Protein AF-A0A8I2YK07-F1 (afdb_monomer_lite)

Sequence (133 aa):
MGLQLVALRIRQEKIQQHILLHVVFKNPSLTKYTLTTRTAAVVFALCVLSPEDPTKILETYLPNDTKVWRRWKETVLQRFRNKEKLHFKEEDWNLSGYTDEERKLLCSLYGDAQTAYDGFMPIDNKEMPAEKS

Foldseek 3Di:
DVVVVVVVVVVVVVVVVCCCQCVVVNNDDDDDDDQPDLLLVLLLCCLVVVDPDSVVSCCVSPVDDPPLSVLLSVVSVVCSVVVHQLDDDLPSQVDPPDDPVSSVVSVVSSVSNNVSRVVCVVVVVVPDPDPDD

Secondary structure (DSSP, 8-state):
-HHHHHHHHHHHHHHHHHIIIIIISSSPPPPPP--SSHHHHHHHHHHHH--S-HHHHHHHH----SHHHHHHHHHHHHHHHTT------HHHHS-TT--HHHHHHHHHHHHHHHHHHHHHHHHHTTS------

pLDDT: mean 85.6, std 16.12, range [35.44, 98.06]

Structure (mmCIF, N/CA/C/O backbone):
data_AF-A0A8I2YK07-F1
#
_entry.id   AF-A0A8I2YK07-F1
#
loop_
_atom_site.group_PDB
_atom_site.id
_atom_site.type_symbol
_atom_site.label_atom_id
_atom_site.label_alt_id
_atom_site.label_comp_id
_atom_site.label_asym_id
_atom_site.label_entity_id
_atom_site.label_seq_id
_atom_site.pdbx_PDB_ins_code
_atom_site.Cartn_x
_atom_site.Cartn_y
_atom_site.Cartn_z
_atom_site.occupancy
_atom_site.B_iso_or_equiv
_atom_site.auth_seq_id
_atom_site.auth_comp_id
_atom_site.auth_asym_id
_atom_site.auth_atom_id
_atom_site.pdbx_PDB_model_num
ATOM 1 N N . MET A 1 1 ? 25.840 0.654 26.332 1.00 52.62 1 MET A N 1
ATOM 2 C CA . MET A 1 1 ? 24.631 1.459 26.638 1.00 52.62 1 MET A CA 1
ATOM 3 C C . MET A 1 1 ? 23.453 1.280 25.661 1.00 52.62 1 MET A C 1
ATOM 5 O O . MET A 1 1 ? 22.398 1.826 25.937 1.00 52.62 1 MET A O 1
ATOM 9 N N . GLY A 1 2 ? 23.546 0.504 24.567 1.00 50.66 2 GLY A N 1
ATOM 10 C CA . GLY A 1 2 ? 22.413 0.326 23.631 1.00 50.66 2 GLY A CA 1
ATOM 11 C C . GLY A 1 2 ? 21.316 -0.652 24.088 1.00 50.66 2 GLY A C 1
ATOM 12 O O . GLY A 1 2 ? 20.139 -0.420 23.838 1.00 50.66 2 GLY A O 1
ATOM 13 N N . LEU A 1 3 ? 21.671 -1.717 24.815 1.00 51.22 3 LEU A N 1
ATOM 14 C CA . LEU A 1 3 ? 20.720 -2.765 25.226 1.00 51.22 3 LEU A CA 1
ATOM 15 C C . LEU A 1 3 ? 19.730 -2.306 26.310 1.00 51.22 3 LEU A C 1
ATOM 17 O O . LEU A 1 3 ? 18.557 -2.668 26.266 1.00 51.22 3 LEU A O 1
ATOM 21 N N . GLN A 1 4 ? 20.176 -1.473 27.256 1.00 47.72 4 GLN A N 1
ATOM 22 C CA . GLN A 1 4 ? 19.306 -0.919 28.299 1.00 47.72 4 GLN A CA 1
ATOM 23 C C . GLN A 1 4 ? 18.240 0.017 27.721 1.00 47.72 4 GLN A C 1
ATOM 25 O O . GLN A 1 4 ? 17.092 -0.053 28.145 1.00 47.72 4 GLN A O 1
ATOM 30 N N . LEU A 1 5 ? 18.592 0.842 26.728 1.00 43.00 5 LEU A N 1
ATOM 31 C CA . LEU A 1 5 ? 17.659 1.777 26.096 1.00 43.00 5 LEU A CA 1
ATOM 32 C C . LEU A 1 5 ? 16.555 1.037 25.320 1.00 43.00 5 LEU A C 1
ATOM 34 O O . LEU A 1 5 ? 15.378 1.379 25.423 1.00 43.00 5 LEU A O 1
ATOM 38 N N . VAL A 1 6 ? 16.930 -0.023 24.592 1.00 47.34 6 VAL A N 1
ATOM 39 C CA . VAL A 1 6 ? 15.990 -0.877 23.847 1.00 47.34 6 VAL A CA 1
ATOM 40 C C . VAL A 1 6 ? 15.065 -1.635 24.804 1.00 47.34 6 VAL A C 1
ATOM 42 O O . VAL A 1 6 ? 13.853 -1.655 24.599 1.00 47.34 6 VAL A O 1
ATOM 45 N N . ALA A 1 7 ? 15.598 -2.192 25.896 1.00 53.28 7 ALA A N 1
ATOM 46 C CA . ALA A 1 7 ? 14.793 -2.881 26.906 1.00 53.28 7 ALA A CA 1
ATOM 47 C C . ALA A 1 7 ? 13.822 -1.939 27.644 1.00 53.28 7 ALA A C 1
ATOM 49 O O . ALA A 1 7 ? 12.695 -2.340 27.946 1.00 53.28 7 ALA A O 1
ATOM 50 N N . LEU A 1 8 ? 14.233 -0.694 27.917 1.00 54.66 8 LEU A N 1
ATOM 51 C CA . LEU A 1 8 ? 13.368 0.313 28.537 1.00 54.66 8 LEU A CA 1
ATOM 52 C C . LEU A 1 8 ? 12.202 0.687 27.610 1.00 54.66 8 LEU A C 1
ATOM 54 O O . LEU A 1 8 ? 11.053 0.704 28.046 1.00 54.66 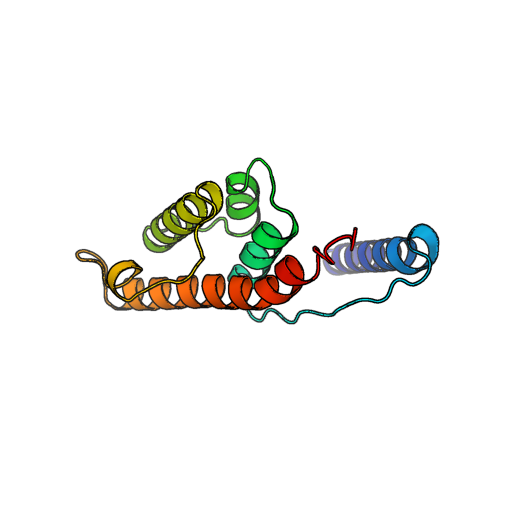8 LEU A O 1
ATOM 58 N N . ARG A 1 9 ? 12.488 0.902 26.319 1.00 55.94 9 ARG A N 1
ATOM 59 C CA . ARG A 1 9 ? 11.481 1.244 25.304 1.00 55.94 9 ARG A CA 1
ATOM 60 C C . ARG A 1 9 ? 10.460 0.121 25.097 1.00 55.94 9 ARG A C 1
ATOM 62 O O . ARG A 1 9 ? 9.261 0.373 25.144 1.00 55.94 9 ARG A O 1
ATOM 69 N N . ILE A 1 10 ? 10.924 -1.128 24.979 1.00 59.78 10 ILE A N 1
ATOM 70 C CA . ILE A 1 10 ? 10.046 -2.308 24.865 1.00 59.78 10 ILE A CA 1
ATOM 71 C C . ILE A 1 10 ? 9.132 -2.435 26.093 1.00 59.78 10 ILE A C 1
ATOM 73 O O . ILE A 1 10 ? 7.966 -2.813 25.977 1.00 59.78 10 ILE A O 1
ATOM 77 N N . ARG A 1 11 ? 9.649 -2.131 27.290 1.00 66.44 11 ARG A N 1
ATOM 78 C CA . ARG A 1 11 ? 8.863 -2.187 28.528 1.00 66.44 11 ARG A CA 1
ATOM 79 C C . ARG A 1 11 ? 7.775 -1.113 28.548 1.00 66.44 11 ARG A C 1
ATOM 81 O O . ARG A 1 11 ? 6.660 -1.408 28.964 1.00 66.44 11 ARG A O 1
ATOM 88 N N . GLN A 1 12 ? 8.080 0.093 28.078 1.00 76.44 12 GLN A N 1
ATOM 89 C CA . GLN A 1 12 ? 7.122 1.192 28.016 1.00 76.44 12 GLN A CA 1
ATOM 90 C C . GLN A 1 12 ? 5.957 0.883 27.067 1.00 76.44 12 GLN A C 1
ATOM 92 O O . GLN A 1 12 ? 4.809 1.050 27.465 1.00 76.44 12 GLN A O 1
ATOM 97 N N . GLU A 1 13 ? 6.232 0.356 25.871 1.00 78.44 13 GLU A N 1
ATOM 98 C CA . GLU A 1 13 ? 5.191 -0.023 24.900 1.00 78.44 13 GLU A CA 1
ATOM 99 C C . GLU A 1 13 ? 4.271 -1.121 25.454 1.00 78.44 13 GLU A C 1
ATOM 101 O O . GLU A 1 13 ? 3.049 -1.000 25.388 1.00 78.44 13 GLU A O 1
ATOM 106 N N . LYS A 1 14 ? 4.836 -2.157 26.092 1.00 79.81 14 LYS A N 1
ATOM 107 C CA . LYS A 1 14 ? 4.044 -3.226 26.726 1.00 79.81 14 LYS A CA 1
ATOM 108 C C . LYS A 1 14 ? 3.177 -2.714 27.873 1.00 79.81 14 LYS A C 1
ATOM 110 O O . LYS A 1 14 ? 2.035 -3.144 28.007 1.00 79.81 14 LYS A O 1
ATOM 115 N N . ILE A 1 15 ? 3.704 -1.804 28.695 1.00 85.25 15 ILE A N 1
ATOM 116 C CA . ILE A 1 15 ? 2.943 -1.185 29.789 1.00 85.25 15 ILE A CA 1
ATOM 117 C C . ILE A 1 15 ? 1.820 -0.313 29.222 1.00 85.25 15 ILE A C 1
ATOM 119 O O . ILE A 1 15 ? 0.685 -0.429 29.670 1.00 85.25 15 ILE A O 1
ATOM 123 N N . GLN A 1 16 ? 2.105 0.517 28.217 1.00 83.94 16 GLN A N 1
ATOM 124 C CA . GLN A 1 16 ? 1.102 1.365 27.569 1.00 83.94 16 GLN A CA 1
ATOM 125 C C . GLN A 1 16 ? -0.004 0.533 26.924 1.00 83.94 16 GLN A C 1
ATOM 127 O O . GLN A 1 16 ? -1.180 0.810 27.144 1.00 83.94 16 GLN A O 1
ATOM 132 N N . GLN A 1 17 ? 0.358 -0.526 26.197 1.00 85.00 17 GLN A N 1
ATOM 133 C CA . GLN A 1 17 ? -0.604 -1.451 25.609 1.00 85.00 17 GLN A CA 1
ATOM 134 C C . GLN A 1 17 ? -1.447 -2.143 26.688 1.00 85.00 17 GLN A C 1
ATOM 136 O O . GLN A 1 17 ? -2.662 -2.250 26.540 1.00 85.00 17 GLN A O 1
ATOM 141 N N . HIS A 1 18 ? -0.828 -2.581 27.788 1.00 86.06 18 HIS A N 1
ATOM 142 C CA . HIS A 1 18 ? -1.544 -3.207 28.897 1.00 86.06 18 HIS A CA 1
ATOM 143 C C . HIS A 1 18 ? -2.544 -2.240 29.546 1.00 86.06 18 HIS A C 1
ATOM 145 O O . HIS A 1 18 ? -3.711 -2.586 29.716 1.00 86.06 18 HIS A O 1
ATOM 151 N N . ILE A 1 19 ? -2.116 -1.014 29.858 1.00 86.62 19 ILE A N 1
ATOM 152 C CA . ILE A 1 19 ? -2.994 0.026 30.410 1.00 86.62 19 ILE A CA 1
ATOM 153 C C . ILE A 1 19 ? -4.149 0.300 29.444 1.00 86.62 19 ILE A C 1
ATOM 155 O O . ILE A 1 19 ? -5.309 0.305 29.849 1.00 86.62 19 ILE A O 1
ATOM 159 N N . LEU A 1 20 ? -3.853 0.472 28.158 1.00 84.19 20 LEU A N 1
ATOM 160 C CA . LEU A 1 20 ? -4.865 0.759 27.151 1.00 84.19 20 LEU A CA 1
ATOM 161 C C . LEU A 1 20 ? -5.920 -0.357 27.068 1.00 84.19 20 LEU A C 1
ATOM 163 O O . LEU A 1 20 ? -7.114 -0.084 27.138 1.00 84.19 20 LEU A O 1
ATOM 167 N N . LEU A 1 21 ? -5.499 -1.620 26.972 1.00 87.75 21 LEU A N 1
ATOM 168 C CA . LEU A 1 21 ? -6.418 -2.749 26.804 1.00 87.75 21 LEU A CA 1
ATOM 169 C C . LEU A 1 21 ? -7.194 -3.088 28.078 1.00 87.75 21 LEU A C 1
ATOM 171 O O . LEU A 1 21 ? -8.399 -3.328 28.021 1.00 87.75 21 LEU A O 1
ATOM 175 N N . HIS A 1 22 ? -6.518 -3.125 29.224 1.00 85.94 22 HIS A N 1
ATOM 176 C CA . HIS A 1 22 ? -7.101 -3.661 30.452 1.00 85.94 22 HIS A CA 1
ATOM 177 C C . HIS A 1 22 ? -7.694 -2.579 31.355 1.00 85.94 22 HIS A C 1
ATOM 179 O O . HIS A 1 22 ? -8.700 -2.832 32.013 1.00 85.94 22 HIS A O 1
ATOM 185 N N . VAL A 1 23 ? -7.110 -1.377 31.373 1.00 85.94 23 VAL A N 1
ATOM 186 C CA . VAL A 1 23 ? -7.572 -0.275 32.232 1.00 85.94 23 VAL A CA 1
ATOM 187 C C . VAL A 1 23 ? -8.540 0.633 31.476 1.00 85.94 23 VAL A C 1
ATOM 189 O O . VAL A 1 23 ? -9.638 0.883 31.964 1.00 85.94 23 VAL A O 1
ATOM 192 N N . VAL A 1 24 ? -8.163 1.102 30.281 1.00 87.25 24 VAL A N 1
ATOM 193 C CA . VAL A 1 24 ? -8.976 2.067 29.516 1.00 87.25 24 VAL A CA 1
ATOM 194 C C . VAL A 1 24 ? -10.144 1.369 28.818 1.00 87.25 24 VAL A C 1
ATOM 196 O O . VAL A 1 24 ? -11.298 1.721 29.051 1.00 87.25 24 VAL A O 1
ATOM 199 N N . PHE A 1 25 ? -9.863 0.344 28.008 1.00 83.25 25 PHE A N 1
ATOM 200 C CA . PHE A 1 25 ? -10.883 -0.363 27.225 1.00 83.25 25 PHE A CA 1
ATOM 201 C C . PHE A 1 25 ? -11.542 -1.546 27.945 1.00 83.25 25 PHE A C 1
ATOM 203 O O . PHE A 1 25 ? -12.437 -2.173 27.383 1.00 83.25 25 PHE A O 1
ATOM 210 N N . LYS A 1 26 ? -11.138 -1.844 29.186 1.00 88.25 26 LYS A N 1
ATOM 211 C CA . LYS A 1 26 ? -11.749 -2.875 30.044 1.00 88.25 26 LYS A CA 1
ATOM 212 C C . LYS A 1 26 ? -11.870 -4.260 29.381 1.00 88.25 26 LYS A C 1
ATOM 214 O O . LYS A 1 26 ? -12.911 -4.901 29.481 1.00 88.25 26 LYS A O 1
ATOM 219 N N . ASN A 1 27 ? -10.786 -4.757 28.783 1.00 83.12 27 ASN A N 1
ATOM 220 C CA . ASN A 1 27 ? -10.707 -6.064 28.109 1.00 83.12 27 ASN A CA 1
ATOM 221 C C . ASN A 1 27 ? -11.623 -6.175 26.874 1.00 83.12 27 ASN A C 1
ATOM 223 O O . ASN A 1 27 ? -12.530 -7.011 26.852 1.00 83.12 27 ASN A O 1
ATOM 227 N N . PRO A 1 28 ? -11.395 -5.362 25.828 1.00 85.44 28 PRO A N 1
ATOM 228 C CA . PRO A 1 28 ? -12.173 -5.470 24.603 1.00 85.44 28 PRO A CA 1
ATOM 229 C C . PRO A 1 28 ? -11.914 -6.817 23.915 1.00 85.44 28 PRO A C 1
ATOM 231 O O . PRO A 1 28 ? -10.833 -7.400 24.033 1.00 85.44 28 PRO A O 1
ATOM 234 N N . SER A 1 29 ? -12.886 -7.288 23.133 1.00 83.44 29 SER A N 1
ATOM 235 C CA . SER A 1 29 ? -12.644 -8.382 22.191 1.00 83.44 29 SER A CA 1
ATOM 236 C C . SER A 1 29 ? -11.684 -7.900 21.103 1.00 83.44 29 SER A C 1
ATOM 238 O O . SER A 1 29 ? -11.993 -6.962 20.369 1.00 83.44 29 SER A O 1
ATOM 240 N N . LEU A 1 30 ? -10.516 -8.532 20.996 1.00 80.38 30 LEU A N 1
ATOM 241 C CA . LEU A 1 30 ? -9.490 -8.170 20.022 1.00 80.38 30 LEU A CA 1
ATOM 242 C C . LEU A 1 30 ? -9.478 -9.153 18.858 1.00 80.38 30 LEU A C 1
ATOM 244 O O . LEU A 1 30 ? -9.407 -10.365 19.056 1.00 80.38 30 LEU A O 1
ATOM 248 N N . THR A 1 31 ? -9.451 -8.620 17.639 1.00 80.56 31 THR A N 1
ATOM 249 C CA . THR A 1 31 ? -9.147 -9.412 16.445 1.00 80.56 31 THR A CA 1
ATOM 250 C C . THR A 1 31 ? -7.679 -9.222 16.095 1.00 80.56 31 THR A C 1
ATOM 252 O O . THR A 1 31 ? -7.224 -8.099 15.878 1.00 80.56 31 THR A O 1
ATOM 255 N N . LYS A 1 32 ? -6.918 -10.318 16.064 1.00 81.00 32 LYS A N 1
ATOM 256 C CA . LYS A 1 32 ? -5.502 -10.290 15.695 1.00 81.00 32 LYS A CA 1
ATOM 257 C C . LYS A 1 32 ? -5.355 -10.479 14.188 1.00 81.00 32 LYS A C 1
ATOM 259 O O . LYS A 1 32 ? -5.715 -11.528 13.664 1.00 81.00 32 LYS A O 1
ATOM 264 N N . TYR A 1 33 ? -4.739 -9.503 13.530 1.00 80.12 33 TYR A N 1
ATOM 265 C CA . TYR A 1 33 ? -4.332 -9.594 12.129 1.00 80.12 33 TYR A CA 1
ATOM 266 C C . TYR A 1 33 ? -2.836 -9.890 12.047 1.00 80.12 33 TYR A C 1
ATOM 268 O O . TYR A 1 33 ? -2.038 -9.306 12.781 1.00 80.12 33 TYR A O 1
ATOM 276 N N . THR A 1 34 ? -2.455 -10.824 11.176 1.00 82.62 34 THR A N 1
ATOM 277 C CA . THR A 1 34 ? -1.049 -11.170 10.941 1.00 82.62 34 THR A CA 1
ATOM 278 C C . THR A 1 34 ? -0.656 -10.666 9.563 1.00 82.62 34 THR A C 1
ATOM 280 O O . THR A 1 34 ? -1.146 -11.175 8.561 1.00 82.62 34 THR A O 1
ATOM 283 N N . LEU A 1 35 ? 0.214 -9.659 9.526 1.00 87.19 35 LEU A N 1
ATOM 284 C CA . LEU A 1 35 ? 0.735 -9.058 8.299 1.00 87.19 35 LEU A CA 1
ATOM 285 C C . LEU A 1 35 ? 2.221 -9.396 8.217 1.00 87.19 35 LEU A C 1
ATOM 287 O O . LEU A 1 35 ? 2.978 -9.135 9.151 1.00 87.19 35 LEU A O 1
ATOM 291 N N . THR A 1 36 ? 2.618 -10.050 7.131 1.00 87.75 36 THR A N 1
ATOM 292 C CA . THR A 1 36 ? 3.950 -10.656 6.983 1.00 87.75 36 THR A CA 1
ATOM 293 C C . THR A 1 36 ? 5.006 -9.663 6.508 1.00 87.75 36 THR A C 1
ATOM 295 O O . THR A 1 36 ? 6.195 -9.889 6.730 1.00 87.75 36 THR A O 1
ATOM 298 N N . THR A 1 37 ? 4.593 -8.546 5.903 1.00 94.44 37 THR A N 1
ATOM 299 C CA . THR A 1 37 ? 5.489 -7.498 5.407 1.00 94.44 37 THR A CA 1
ATOM 300 C C . THR A 1 37 ? 5.169 -6.145 6.036 1.00 94.44 37 THR A C 1
ATOM 302 O O . THR A 1 37 ? 4.025 -5.831 6.377 1.00 94.44 37 THR A O 1
ATOM 305 N N . ARG A 1 38 ? 6.199 -5.298 6.175 1.00 93.75 38 ARG A N 1
ATOM 306 C CA . ARG A 1 38 ? 6.022 -3.907 6.626 1.00 93.75 38 ARG A CA 1
ATOM 307 C C . ARG A 1 38 ? 5.111 -3.131 5.671 1.00 93.75 38 ARG A C 1
ATOM 309 O O . ARG A 1 38 ? 4.310 -2.327 6.127 1.00 93.75 38 ARG A O 1
ATOM 316 N N . THR A 1 39 ? 5.223 -3.383 4.368 1.00 96.50 39 THR A N 1
ATOM 317 C CA . THR A 1 39 ? 4.379 -2.770 3.336 1.00 96.50 39 THR A CA 1
ATOM 318 C C . THR A 1 39 ? 2.905 -3.092 3.576 1.00 96.50 39 THR A C 1
ATOM 320 O O . THR A 1 39 ? 2.104 -2.167 3.700 1.00 96.50 39 THR A O 1
ATOM 323 N N . ALA A 1 40 ? 2.558 -4.373 3.751 1.00 96.19 40 ALA A N 1
ATOM 324 C CA . ALA A 1 40 ? 1.190 -4.787 4.055 1.00 96.19 40 ALA A CA 1
ATOM 325 C C . ALA A 1 40 ? 0.686 -4.187 5.381 1.00 96.19 40 ALA A C 1
ATOM 327 O O . ALA A 1 40 ? -0.442 -3.707 5.451 1.00 96.19 40 ALA A O 1
ATOM 328 N N . ALA A 1 41 ? 1.535 -4.131 6.417 1.00 94.69 41 ALA A N 1
ATOM 329 C CA . ALA A 1 41 ? 1.203 -3.495 7.696 1.00 94.69 41 ALA A CA 1
ATOM 330 C C . ALA A 1 41 ? 0.818 -2.016 7.557 1.00 94.69 41 ALA A C 1
ATOM 332 O O . ALA A 1 41 ? -0.176 -1.574 8.133 1.00 94.69 41 ALA A O 1
ATOM 333 N N . VAL A 1 42 ? 1.579 -1.257 6.769 1.00 96.19 4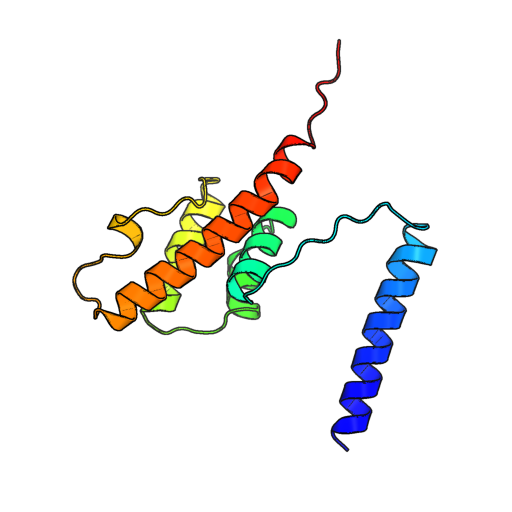2 VAL A N 1
ATOM 334 C CA . VAL A 1 42 ? 1.323 0.172 6.555 1.00 96.19 42 VAL A CA 1
ATOM 335 C C . VAL A 1 42 ? 0.074 0.389 5.702 1.00 96.19 42 VAL A C 1
ATOM 337 O O . VAL A 1 42 ? -0.738 1.247 6.040 1.00 96.19 42 VAL A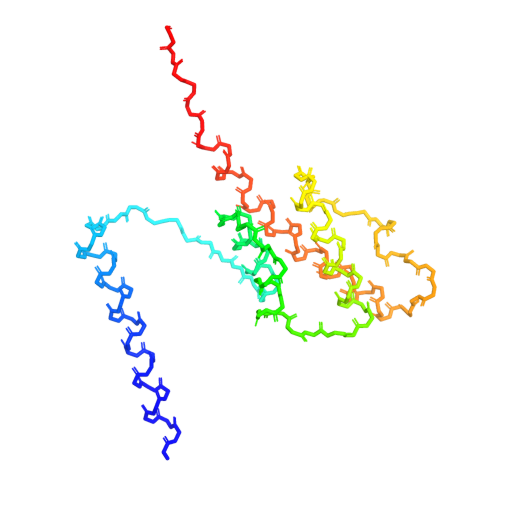 O 1
ATOM 340 N N . VAL A 1 43 ? -0.128 -0.396 4.637 1.00 96.69 43 VAL A N 1
ATOM 341 C CA . VAL A 1 43 ? -1.340 -0.292 3.803 1.00 96.69 43 VAL A CA 1
ATOM 342 C C . VAL A 1 43 ? -2.592 -0.661 4.601 1.00 96.69 43 VAL A C 1
ATOM 344 O O . VAL A 1 43 ? -3.603 0.031 4.507 1.00 96.69 43 VAL A O 1
ATOM 347 N N . PHE A 1 44 ? -2.525 -1.689 5.448 1.00 94.75 44 PHE A N 1
ATOM 348 C CA . PHE A 1 44 ? -3.627 -2.040 6.343 1.00 94.75 44 PHE A CA 1
ATOM 349 C C . PHE A 1 44 ? -3.938 -0.900 7.321 1.00 94.75 44 PHE A C 1
ATOM 351 O O . PHE A 1 44 ? -5.098 -0.535 7.495 1.00 94.75 44 PHE A O 1
ATOM 358 N N . ALA A 1 45 ? -2.906 -0.290 7.916 1.00 92.94 45 ALA A N 1
ATOM 359 C CA . ALA A 1 45 ? -3.080 0.857 8.803 1.00 92.94 45 ALA A CA 1
ATOM 360 C C . ALA A 1 45 ? -3.721 2.055 8.085 1.00 92.94 45 ALA A C 1
ATOM 362 O O . ALA A 1 45 ? -4.576 2.708 8.673 1.00 92.94 45 ALA A O 1
ATOM 363 N N . LEU A 1 46 ? -3.366 2.320 6.821 1.00 94.81 46 LEU A N 1
ATOM 364 C CA . LE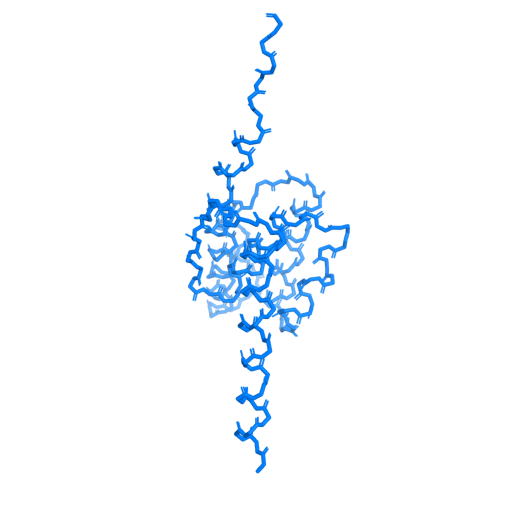U A 1 46 ? -4.043 3.340 6.013 1.00 94.81 46 LEU A CA 1
ATOM 365 C C . LEU A 1 46 ? -5.537 3.047 5.870 1.00 94.81 46 LEU A C 1
ATOM 367 O O . LEU A 1 46 ? -6.341 3.947 6.085 1.00 94.81 46 LEU A O 1
ATOM 371 N N . CYS A 1 47 ? -5.902 1.803 5.550 1.00 93.19 47 CYS A N 1
ATOM 372 C CA . CYS A 1 47 ? -7.300 1.406 5.380 1.00 93.19 47 CYS A C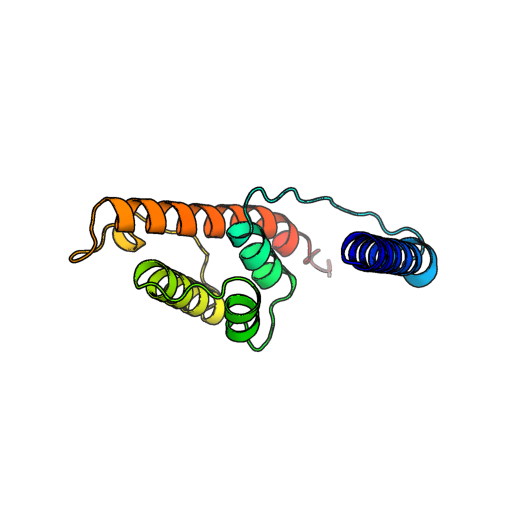A 1
ATOM 373 C C . CYS A 1 47 ? -8.101 1.560 6.679 1.00 93.19 47 CYS A C 1
ATOM 375 O O . CYS A 1 47 ? -9.175 2.148 6.665 1.00 93.19 47 CYS A O 1
ATOM 377 N N . VAL A 1 48 ? -7.553 1.094 7.806 1.00 91.06 48 VAL A N 1
ATOM 378 C CA . VAL A 1 48 ? -8.227 1.151 9.114 1.00 91.06 48 VAL A CA 1
ATOM 379 C C . VAL A 1 48 ? -8.333 2.575 9.654 1.00 91.06 48 VAL A C 1
ATOM 381 O O . VAL A 1 48 ? -9.359 2.944 10.213 1.00 91.06 48 VAL A O 1
ATOM 384 N N . LEU A 1 49 ? -7.266 3.370 9.543 1.00 90.50 49 LEU A N 1
ATOM 385 C CA . LEU A 1 49 ? -7.225 4.709 10.137 1.00 90.50 49 LEU A CA 1
ATOM 386 C C . LEU A 1 49 ? -7.876 5.774 9.255 1.00 90.50 49 LEU A C 1
ATOM 388 O O . LEU A 1 49 ? -8.221 6.833 9.770 1.00 90.50 49 LEU A O 1
ATOM 392 N N . SER A 1 50 ? -7.974 5.527 7.945 1.00 91.06 50 SER A N 1
ATOM 393 C CA . SER A 1 50 ? -8.453 6.480 6.940 1.00 91.06 50 SER A CA 1
ATOM 394 C C . SER A 1 50 ? -7.975 7.926 7.187 1.00 91.06 50 SER A C 1
ATOM 396 O O . SER A 1 50 ? -8.798 8.839 7.298 1.00 91.06 50 SER A O 1
ATOM 398 N N . PRO A 1 51 ? -6.653 8.156 7.321 1.00 92.81 51 PRO A N 1
ATOM 399 C CA . PRO A 1 51 ? -6.122 9.452 7.728 1.00 92.81 51 PRO A CA 1
ATOM 400 C C . PRO A 1 51 ? -6.402 10.531 6.676 1.00 92.81 51 PRO A C 1
ATOM 402 O O . PRO A 1 51 ? -6.401 10.250 5.479 1.00 92.81 51 PRO A O 1
ATOM 405 N N . GLU A 1 52 ? -6.534 11.784 7.118 1.00 91.12 52 GLU A N 1
ATOM 406 C CA . GLU A 1 52 ? -6.689 12.938 6.217 1.00 91.12 52 GLU A CA 1
ATOM 407 C C . GLU A 1 52 ? -5.499 13.090 5.255 1.00 91.12 52 GLU A C 1
ATOM 409 O O . GLU A 1 52 ? -5.679 13.411 4.081 1.00 91.12 52 GLU A O 1
ATOM 414 N N . ASP A 1 53 ? -4.282 12.808 5.736 1.00 93.06 53 ASP A N 1
ATOM 415 C CA . ASP A 1 53 ? -3.064 12.803 4.924 1.00 93.06 53 ASP A CA 1
ATOM 416 C C . ASP A 1 53 ? -2.402 11.410 4.898 1.00 93.06 53 ASP A C 1
ATOM 418 O O . ASP A 1 53 ? -1.500 11.118 5.696 1.00 93.06 53 ASP A O 1
ATOM 422 N N . PRO A 1 54 ? -2.809 10.527 3.965 1.00 94.38 54 PRO A N 1
ATOM 423 C CA . PRO A 1 54 ? -2.206 9.202 3.811 1.00 94.38 54 PRO A CA 1
ATOM 424 C C . PRO A 1 54 ? -0.745 9.262 3.336 1.00 94.38 54 PRO A C 1
ATOM 426 O O . PRO A 1 54 ? 0.024 8.325 3.567 1.00 94.38 54 PRO A O 1
ATOM 429 N N . THR A 1 55 ? -0.327 10.374 2.724 1.00 95.31 55 THR A N 1
ATOM 430 C CA . THR A 1 55 ? 1.049 10.602 2.248 1.00 95.31 55 THR A CA 1
ATOM 431 C C . THR A 1 55 ? 2.023 10.569 3.412 1.00 95.31 55 THR A C 1
ATOM 433 O O . THR A 1 55 ? 3.032 9.869 3.365 1.00 95.31 55 THR A O 1
ATOM 436 N N . LYS A 1 56 ? 1.691 11.277 4.498 1.00 93.69 56 LYS A N 1
ATOM 437 C CA . LYS A 1 56 ? 2.541 11.363 5.685 1.00 93.69 56 LYS A CA 1
ATOM 438 C C . LYS A 1 56 ? 2.779 9.998 6.321 1.00 93.69 56 LYS A C 1
ATOM 440 O O . LYS A 1 56 ? 3.892 9.722 6.767 1.00 93.69 56 LYS A O 1
ATOM 445 N N . ILE A 1 57 ? 1.764 9.136 6.342 1.00 94.25 57 ILE A N 1
ATOM 446 C CA . ILE A 1 57 ? 1.892 7.768 6.854 1.00 94.25 57 ILE A CA 1
ATOM 447 C C . ILE A 1 57 ? 2.840 6.955 5.963 1.00 94.25 57 ILE A C 1
ATOM 449 O O . ILE A 1 57 ? 3.790 6.363 6.479 1.00 94.25 57 ILE A O 1
ATOM 453 N N . LEU A 1 58 ? 2.653 6.968 4.638 1.00 94.50 58 LEU A N 1
ATOM 454 C CA . LEU A 1 58 ? 3.548 6.241 3.730 1.00 94.50 58 LEU A CA 1
ATOM 455 C C . LEU A 1 58 ? 4.996 6.725 3.833 1.00 94.50 58 LEU A C 1
ATOM 457 O O . LEU A 1 58 ? 5.894 5.896 3.944 1.00 94.50 58 LEU A O 1
ATOM 461 N N . GLU A 1 59 ? 5.236 8.034 3.855 1.00 94.31 59 GLU A N 1
ATOM 462 C CA . GLU A 1 59 ? 6.598 8.573 3.935 1.00 94.31 59 GLU A CA 1
ATOM 463 C C . GLU A 1 59 ? 7.270 8.292 5.281 1.00 94.31 59 GLU A C 1
ATOM 465 O O . GLU A 1 59 ? 8.464 8.002 5.335 1.00 94.31 59 GLU A O 1
ATOM 470 N N . THR A 1 60 ? 6.502 8.297 6.373 1.00 94.44 60 THR A N 1
ATOM 471 C CA . THR A 1 60 ? 7.042 8.009 7.709 1.00 94.44 60 THR A CA 1
ATOM 472 C C . THR A 1 60 ? 7.473 6.547 7.841 1.00 94.44 60 THR A C 1
ATOM 474 O O . THR A 1 60 ? 8.526 6.259 8.412 1.00 94.44 60 THR A O 1
ATOM 477 N N . TYR A 1 61 ? 6.670 5.606 7.333 1.00 93.88 61 TYR A N 1
ATOM 478 C CA . TYR A 1 61 ? 6.893 4.174 7.572 1.00 93.88 61 TYR A CA 1
ATOM 479 C C . TYR A 1 61 ? 7.556 3.431 6.402 1.00 93.88 61 TYR A C 1
ATOM 481 O O . TYR A 1 61 ? 8.142 2.362 6.606 1.00 93.88 61 TYR A O 1
ATOM 489 N N . LEU A 1 62 ? 7.514 3.989 5.189 1.00 95.12 62 LEU A N 1
ATOM 490 C CA . LEU A 1 62 ? 8.103 3.435 3.967 1.00 95.12 62 LEU A CA 1
ATOM 491 C C . LEU A 1 62 ? 8.961 4.501 3.247 1.00 95.12 62 LEU A C 1
ATOM 493 O O . LEU A 1 62 ? 8.650 4.886 2.123 1.00 95.12 62 LEU A O 1
ATOM 497 N N . PRO A 1 63 ? 10.086 4.953 3.833 1.00 92.69 63 PRO A N 1
ATOM 498 C CA . PRO A 1 63 ? 10.865 6.094 3.327 1.00 92.69 63 PRO A CA 1
ATOM 499 C C . PRO A 1 63 ? 11.707 5.799 2.067 1.00 92.69 63 PRO A C 1
ATOM 501 O O . PRO A 1 63 ? 12.570 6.589 1.701 1.00 92.69 63 PRO A O 1
ATOM 504 N N . ASN A 1 64 ? 11.529 4.648 1.411 1.00 93.69 64 ASN A N 1
ATOM 505 C CA . ASN A 1 64 ? 12.273 4.327 0.191 1.00 93.69 64 ASN A CA 1
ATOM 506 C C . ASN A 1 64 ? 11.756 5.188 -0.976 1.00 93.69 64 ASN A C 1
ATOM 508 O O . ASN A 1 64 ? 10.545 5.270 -1.188 1.00 93.69 64 ASN A O 1
ATOM 512 N N . ASP A 1 65 ? 12.678 5.807 -1.717 1.00 93.75 65 ASP A N 1
ATOM 513 C CA . ASP A 1 65 ? 12.381 6.759 -2.798 1.00 93.75 65 ASP A CA 1
ATOM 514 C C . ASP A 1 65 ? 12.949 6.339 -4.170 1.00 93.75 65 ASP A C 1
ATOM 516 O O . ASP A 1 65 ? 13.047 7.111 -5.132 1.00 93.75 65 ASP A O 1
ATOM 520 N N . THR A 1 66 ? 13.328 5.067 -4.302 1.00 96.38 66 THR A N 1
ATOM 521 C CA . THR A 1 66 ? 13.682 4.517 -5.615 1.00 96.38 66 THR A CA 1
ATOM 522 C C . THR A 1 66 ? 12.500 4.628 -6.582 1.00 96.38 66 THR A C 1
ATOM 524 O O . THR A 1 66 ? 11.338 4.725 -6.183 1.00 96.38 66 THR A O 1
ATOM 527 N N . LYS A 1 67 ? 12.791 4.596 -7.885 1.00 96.19 67 LYS A N 1
ATOM 528 C CA . LYS A 1 67 ? 11.794 4.730 -8.959 1.00 96.19 67 LYS A CA 1
ATOM 529 C C . LYS A 1 67 ? 10.577 3.810 -8.770 1.00 96.19 67 LYS A C 1
ATOM 531 O O . LYS A 1 67 ? 9.444 4.264 -8.890 1.00 96.19 67 LYS A O 1
ATOM 536 N N . VAL A 1 68 ? 10.820 2.544 -8.421 1.00 97.25 68 VAL A N 1
ATOM 537 C CA . VAL A 1 68 ? 9.779 1.541 -8.138 1.00 97.25 68 VAL A CA 1
ATOM 538 C C . VAL A 1 68 ? 8.890 1.965 -6.970 1.00 97.25 68 VAL A C 1
ATOM 540 O O . VAL A 1 68 ? 7.666 1.930 -7.077 1.00 97.25 68 VAL A O 1
ATOM 543 N N . TRP A 1 69 ? 9.495 2.412 -5.869 1.00 97.69 69 TRP A N 1
ATOM 544 C CA . TRP A 1 69 ? 8.761 2.824 -4.675 1.00 97.69 69 TRP A CA 1
ATOM 545 C C . TRP A 1 69 ? 7.943 4.091 -4.905 1.00 97.69 69 TRP A C 1
ATOM 547 O O . TRP A 1 69 ? 6.788 4.135 -4.490 1.00 97.69 69 TRP A O 1
ATOM 557 N N . ARG A 1 70 ? 8.486 5.083 -5.620 1.00 97.25 70 ARG A N 1
ATOM 558 C CA . ARG A 1 70 ? 7.731 6.284 -6.005 1.00 97.25 70 ARG A CA 1
ATOM 559 C C . ARG A 1 70 ? 6.493 5.934 -6.820 1.00 97.25 70 ARG A C 1
ATOM 561 O O . ARG A 1 70 ? 5.402 6.388 -6.484 1.00 97.25 70 ARG A O 1
ATOM 568 N N . ARG A 1 71 ? 6.642 5.073 -7.832 1.00 97.25 71 ARG A N 1
ATOM 569 C CA . ARG A 1 71 ? 5.521 4.640 -8.676 1.00 97.25 71 ARG A CA 1
ATOM 570 C C . ARG A 1 71 ? 4.451 3.889 -7.886 1.00 97.25 71 ARG A C 1
ATOM 572 O O . ARG A 1 71 ? 3.259 4.149 -8.053 1.00 97.25 71 ARG A O 1
ATOM 579 N N . TRP A 1 72 ? 4.877 2.971 -7.024 1.00 98.06 72 TRP A N 1
ATOM 580 C CA . TRP A 1 72 ? 3.970 2.221 -6.162 1.00 98.06 72 TRP A CA 1
ATOM 581 C C . TRP A 1 72 ? 3.199 3.148 -5.210 1.00 98.06 72 TRP A C 1
ATOM 583 O O . TRP A 1 72 ? 1.970 3.095 -5.176 1.00 98.06 72 TRP A O 1
ATOM 593 N N . LYS A 1 73 ? 3.898 4.043 -4.491 1.00 97.50 73 LYS A N 1
ATOM 594 C CA . LYS A 1 73 ? 3.282 4.999 -3.554 1.00 97.50 73 LYS A CA 1
ATOM 595 C C . LYS A 1 73 ? 2.280 5.905 -4.256 1.00 97.50 73 LYS A C 1
ATOM 597 O O . LYS A 1 73 ? 1.177 6.083 -3.752 1.00 97.50 73 LYS A O 1
ATOM 602 N N . GLU A 1 74 ? 2.651 6.457 -5.410 1.00 96.69 74 GLU A N 1
ATOM 603 C CA . GLU A 1 74 ? 1.777 7.308 -6.221 1.00 96.69 74 GLU A CA 1
ATOM 604 C C . GLU A 1 74 ? 0.470 6.585 -6.562 1.00 96.69 74 GLU A C 1
ATOM 606 O O . GLU A 1 74 ? -0.612 7.105 -6.296 1.00 96.69 74 GLU A O 1
ATOM 611 N N . THR A 1 75 ? 0.571 5.356 -7.070 1.00 97.19 75 THR A N 1
ATOM 612 C CA . THR A 1 75 ? -0.594 4.558 -7.474 1.00 97.19 75 THR A CA 1
ATOM 613 C C . THR A 1 75 ? -1.479 4.210 -6.274 1.00 97.19 75 THR A C 1
ATOM 615 O O . THR A 1 75 ? -2.696 4.381 -6.336 1.00 97.19 75 THR A O 1
ATOM 618 N N . VAL A 1 76 ? -0.890 3.772 -5.154 1.00 97.00 76 VAL A N 1
ATOM 619 C CA . VAL A 1 76 ? -1.638 3.469 -3.921 1.00 97.00 76 VAL A CA 1
ATOM 620 C C . VAL A 1 76 ? -2.336 4.717 -3.384 1.00 97.00 76 VAL A C 1
ATOM 622 O O . VAL A 1 76 ? -3.523 4.655 -3.079 1.00 97.00 76 VAL A O 1
ATOM 625 N N . LEU A 1 77 ? -1.643 5.857 -3.305 1.00 96.56 77 LEU A N 1
ATOM 626 C CA . LEU A 1 77 ? -2.222 7.115 -2.826 1.00 96.56 77 LEU A CA 1
ATOM 627 C C . LEU A 1 77 ? -3.345 7.612 -3.729 1.00 96.56 77 LEU A C 1
ATOM 629 O O . LEU A 1 77 ? -4.361 8.076 -3.218 1.00 96.56 77 LEU A O 1
ATOM 633 N N . GLN A 1 78 ? -3.172 7.521 -5.048 1.00 96.50 78 GLN A N 1
ATOM 634 C CA . GLN A 1 78 ? -4.197 7.904 -6.012 1.00 96.50 78 GLN A CA 1
ATOM 635 C C . GLN A 1 78 ? -5.473 7.089 -5.787 1.00 96.50 78 GLN A C 1
ATOM 637 O O . GLN A 1 78 ? -6.535 7.667 -5.566 1.00 96.50 78 GLN A O 1
ATOM 642 N N . ARG A 1 79 ? -5.364 5.755 -5.766 1.00 95.94 79 ARG A N 1
ATOM 643 C CA . ARG A 1 79 ? -6.522 4.875 -5.558 1.00 95.94 79 ARG A CA 1
ATOM 644 C C . ARG A 1 79 ? -7.154 5.072 -4.187 1.00 95.94 79 ARG A C 1
ATOM 646 O O . ARG A 1 79 ? -8.372 5.167 -4.083 1.00 95.94 79 ARG A O 1
ATOM 653 N N . PHE A 1 80 ? -6.333 5.207 -3.148 1.00 93.19 80 PHE A N 1
ATOM 654 C CA . PHE A 1 80 ? -6.801 5.446 -1.787 1.00 93.19 80 PHE A CA 1
ATOM 655 C C . PHE A 1 80 ? -7.604 6.752 -1.679 1.00 93.19 80 PHE A C 1
ATOM 657 O O . PHE A 1 80 ? -8.715 6.753 -1.157 1.00 93.19 80 PHE A O 1
ATOM 664 N N . ARG A 1 81 ? -7.090 7.857 -2.237 1.00 92.69 81 ARG A N 1
ATOM 665 C CA . ARG A 1 81 ? -7.783 9.161 -2.266 1.00 92.69 81 ARG A CA 1
ATOM 666 C C . ARG A 1 81 ? -9.078 9.115 -3.073 1.00 92.69 81 ARG A C 1
ATOM 668 O O . ARG A 1 81 ? -10.063 9.730 -2.674 1.00 92.69 81 ARG A O 1
ATOM 675 N N . ASN A 1 82 ? -9.089 8.356 -4.164 1.00 93.19 82 ASN A N 1
ATOM 676 C CA . ASN A 1 82 ? -10.271 8.157 -4.998 1.00 93.19 82 ASN A CA 1
ATOM 677 C C . ASN A 1 82 ? -11.271 7.144 -4.412 1.00 93.19 82 ASN A C 1
ATOM 679 O O . ASN A 1 82 ? -12.319 6.918 -5.013 1.00 93.19 82 ASN A O 1
ATOM 683 N N . LYS A 1 83 ? -10.968 6.534 -3.254 1.00 89.56 83 LYS A N 1
ATOM 684 C CA . LYS A 1 83 ? -11.751 5.444 -2.643 1.00 89.56 83 LYS A CA 1
ATOM 685 C C . LYS A 1 83 ? -11.939 4.243 -3.580 1.00 89.56 83 LYS A C 1
ATOM 687 O O . LYS A 1 83 ? -12.952 3.548 -3.540 1.00 89.56 83 LYS A O 1
ATOM 692 N N . GLU A 1 84 ? -10.957 4.001 -4.438 1.00 92.88 84 GLU A N 1
ATOM 693 C CA . GLU A 1 84 ? -10.919 2.852 -5.333 1.00 92.88 84 GLU A CA 1
ATOM 694 C C . GLU A 1 84 ? -10.409 1.608 -4.598 1.00 92.88 84 GLU A C 1
ATOM 696 O O . GLU A 1 84 ? -9.640 1.686 -3.636 1.00 92.88 84 GLU A O 1
ATOM 701 N N . LYS A 1 85 ? -10.795 0.428 -5.093 1.00 93.88 85 LYS A N 1
ATOM 702 C CA . LYS A 1 85 ? -10.265 -0.840 -4.583 1.00 93.88 85 LYS A CA 1
ATOM 703 C C . LYS A 1 85 ? -8.768 -0.946 -4.877 1.00 93.88 85 LYS A C 1
ATOM 705 O O . LYS A 1 85 ? -8.319 -0.686 -5.999 1.00 93.88 85 LYS A O 1
ATOM 710 N N . LEU A 1 86 ? -7.993 -1.421 -3.903 1.00 95.31 86 LEU A N 1
ATOM 711 C CA . LEU A 1 86 ? -6.563 -1.704 -4.077 1.00 95.31 86 LEU A CA 1
ATOM 712 C C . LEU A 1 86 ? -6.344 -3.082 -4.727 1.00 95.31 86 LEU A C 1
ATOM 714 O O . LEU A 1 86 ? -5.653 -3.941 -4.189 1.00 95.31 86 LEU A O 1
ATOM 718 N N . HIS A 1 87 ? -6.968 -3.294 -5.888 1.00 95.19 87 HIS A N 1
ATOM 719 C CA . HIS A 1 87 ? -6.837 -4.505 -6.705 1.00 95.19 87 HIS A CA 1
ATOM 720 C C . HIS A 1 87 ? -6.020 -4.207 -7.949 1.00 95.19 87 HIS A C 1
ATOM 722 O O . HIS A 1 87 ? -6.481 -3.484 -8.833 1.00 95.19 87 HIS A O 1
ATOM 728 N N . PHE A 1 88 ? -4.811 -4.743 -8.018 1.00 94.62 88 PHE A N 1
ATOM 729 C CA . PHE A 1 88 ? -3.859 -4.396 -9.068 1.00 94.62 88 PHE A CA 1
ATOM 730 C C . PHE A 1 88 ? -3.824 -5.476 -10.145 1.00 94.62 88 PHE A C 1
ATOM 732 O O . PHE A 1 88 ? -3.973 -6.665 -9.865 1.00 94.62 88 PHE A O 1
ATOM 739 N N . LYS A 1 89 ? -3.638 -5.050 -11.389 1.00 94.50 89 LYS A N 1
ATOM 740 C CA . LYS A 1 89 ? -3.548 -5.918 -12.562 1.00 94.50 89 LYS A CA 1
ATOM 741 C C . LYS A 1 89 ? -2.148 -5.863 -13.156 1.00 94.50 89 LYS A C 1
ATOM 743 O O . LYS A 1 89 ? -1.300 -5.092 -12.711 1.00 94.50 89 LYS A O 1
ATOM 748 N N . GLU A 1 90 ? -1.900 -6.697 -14.159 1.00 94.00 90 GLU A N 1
ATOM 749 C CA . GLU A 1 90 ? -0.606 -6.747 -14.837 1.00 94.00 90 GLU A CA 1
ATOM 750 C C . GLU A 1 90 ? -0.190 -5.379 -15.393 1.00 94.00 90 GLU A C 1
ATOM 752 O O . GLU A 1 90 ? 0.969 -4.993 -15.267 1.00 94.00 90 GLU A O 1
ATOM 757 N N . GLU A 1 91 ? -1.138 -4.590 -15.900 1.00 94.06 91 GLU A N 1
ATOM 758 C CA . GLU A 1 91 ? -0.865 -3.270 -16.473 1.00 94.06 91 GLU A CA 1
ATOM 759 C C . GLU A 1 91 ? -0.356 -2.257 -15.432 1.00 94.06 91 GLU A C 1
ATOM 761 O O . GLU A 1 91 ? 0.280 -1.266 -15.792 1.00 94.06 91 GLU A O 1
ATOM 766 N N . ASP A 1 92 ? -0.592 -2.503 -14.138 1.00 92.44 92 ASP A N 1
ATOM 767 C CA . ASP A 1 92 ? -0.128 -1.627 -13.062 1.00 92.44 92 ASP A CA 1
ATOM 768 C C . ASP A 1 92 ? 1.380 -1.775 -12.790 1.00 92.44 92 ASP A C 1
ATOM 770 O O . ASP A 1 92 ? 2.012 -0.828 -12.304 1.00 92.44 92 ASP A O 1
ATOM 774 N N . TRP A 1 93 ? 1.971 -2.940 -13.094 1.00 93.69 93 TRP A N 1
ATOM 775 C CA . TRP A 1 93 ? 3.373 -3.247 -12.776 1.00 93.69 93 TRP A CA 1
ATOM 776 C C . TRP A 1 93 ? 4.232 -3.691 -13.958 1.00 93.69 93 TRP A C 1
ATOM 778 O O . TRP A 1 93 ? 5.450 -3.497 -13.912 1.00 93.69 93 TRP A O 1
ATOM 788 N N . ASN A 1 94 ? 3.647 -4.222 -15.032 1.00 93.69 94 ASN A N 1
ATOM 789 C CA . ASN A 1 94 ? 4.358 -4.606 -16.250 1.00 93.69 94 ASN A CA 1
ATOM 790 C C . ASN A 1 94 ? 4.565 -3.392 -17.173 1.00 93.69 94 ASN A C 1
ATOM 792 O O . ASN A 1 94 ? 4.084 -3.317 -18.301 1.00 93.69 94 ASN A O 1
ATOM 796 N N . LEU A 1 95 ? 5.260 -2.382 -16.648 1.00 92.62 95 LEU A N 1
ATOM 797 C CA . LEU A 1 95 ? 5.432 -1.093 -17.308 1.00 92.62 95 LEU A CA 1
ATOM 798 C C . LEU A 1 95 ? 6.652 -1.092 -18.243 1.00 92.62 95 LEU A C 1
ATOM 800 O O . LEU A 1 95 ? 7.714 -1.661 -17.949 1.00 92.62 95 LEU A O 1
ATOM 804 N N . SER A 1 96 ? 6.528 -0.395 -19.374 1.00 92.38 96 SER A N 1
ATOM 805 C CA . SER A 1 96 ? 7.661 -0.101 -20.255 1.00 92.38 96 SER A CA 1
ATOM 806 C C . SER A 1 96 ? 8.676 0.803 -19.549 1.00 92.38 96 SER A C 1
ATOM 808 O O . SER A 1 96 ? 8.298 1.735 -18.839 1.00 92.38 96 SER A O 1
ATOM 810 N N . GLY A 1 97 ? 9.969 0.555 -19.763 1.00 93.19 97 GLY A N 1
ATOM 811 C CA . GLY A 1 97 ? 11.044 1.351 -19.163 1.00 93.19 97 GLY A CA 1
ATOM 812 C C . GLY A 1 97 ? 11.413 0.967 -17.728 1.00 93.19 97 GLY A C 1
ATOM 813 O O . GLY A 1 97 ? 12.148 1.720 -17.096 1.00 93.19 97 GLY A O 1
ATOM 814 N N . TYR A 1 98 ? 10.924 -0.164 -17.214 1.00 96.06 98 TYR A N 1
ATOM 815 C CA . TYR A 1 98 ? 11.390 -0.800 -15.976 1.00 96.06 98 TYR A CA 1
ATOM 816 C C . TYR A 1 98 ? 12.158 -2.084 -16.309 1.00 96.06 98 TYR A C 1
ATOM 818 O O . TYR A 1 98 ? 11.825 -2.747 -17.294 1.00 96.06 98 TYR A O 1
ATOM 826 N N . THR A 1 99 ? 13.173 -2.435 -15.517 1.00 97.31 99 THR A N 1
ATOM 827 C CA . THR A 1 99 ? 13.855 -3.737 -15.651 1.00 97.31 99 THR A CA 1
ATOM 828 C C . THR A 1 99 ? 12.975 -4.873 -15.131 1.00 97.31 99 THR A C 1
ATOM 830 O O . THR A 1 99 ? 11.980 -4.643 -14.440 1.00 97.31 99 THR A O 1
ATOM 833 N N . ASP A 1 100 ? 13.339 -6.119 -15.423 1.00 96.69 100 ASP A N 1
ATOM 834 C CA . ASP A 1 100 ? 12.577 -7.275 -14.945 1.00 96.69 100 ASP A CA 1
ATOM 835 C C . ASP A 1 100 ? 12.605 -7.397 -13.415 1.00 96.69 100 ASP A C 1
ATOM 837 O O . ASP A 1 100 ? 11.598 -7.750 -12.802 1.00 96.69 100 ASP A O 1
ATOM 841 N N . GLU A 1 101 ? 13.718 -7.047 -12.770 1.00 97.00 101 GLU A N 1
ATOM 842 C CA . GLU A 1 101 ? 13.832 -6.983 -11.309 1.00 97.00 101 GLU A CA 1
ATOM 843 C C . GLU A 1 101 ? 12.939 -5.887 -10.728 1.00 97.00 101 GLU A C 1
ATOM 845 O O . GLU A 1 101 ? 12.262 -6.108 -9.722 1.00 97.00 101 GLU A O 1
ATOM 850 N N . GLU A 1 102 ? 12.898 -4.718 -11.371 1.00 97.56 102 GLU A N 1
ATOM 851 C CA . GLU A 1 102 ? 12.038 -3.618 -10.946 1.00 97.56 102 GLU A CA 1
ATOM 852 C C . GLU A 1 102 ? 1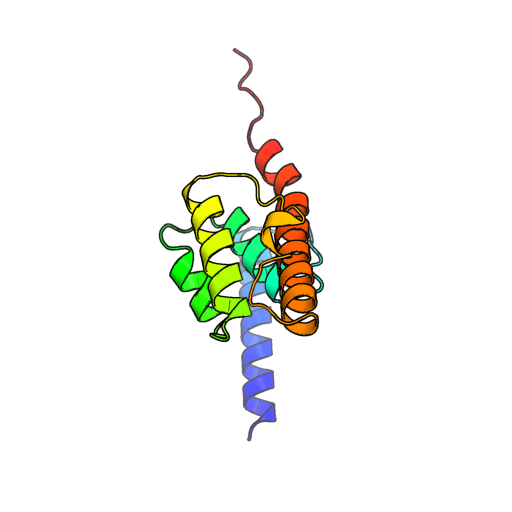0.552 -3.980 -11.072 1.00 97.56 102 GLU A C 1
ATOM 854 O O . GLU A 1 102 ? 9.782 -3.715 -10.149 1.00 97.56 102 GLU A O 1
ATOM 859 N N . ARG A 1 103 ? 10.150 -4.635 -12.170 1.00 97.88 103 ARG A N 1
ATOM 860 C CA . ARG A 1 103 ? 8.779 -5.136 -12.368 1.00 97.88 103 ARG A CA 1
ATOM 861 C C . ARG A 1 103 ? 8.411 -6.199 -11.339 1.00 97.88 103 ARG A C 1
ATOM 863 O O . ARG A 1 103 ? 7.322 -6.138 -10.776 1.00 97.88 103 ARG A O 1
ATOM 870 N N . LYS A 1 104 ? 9.319 -7.138 -11.043 1.00 97.31 104 LYS A N 1
ATOM 871 C CA . LYS A 1 104 ? 9.118 -8.157 -9.995 1.00 97.31 104 LYS A CA 1
ATOM 872 C C . LYS A 1 104 ? 8.929 -7.520 -8.622 1.00 97.31 104 LYS A C 1
ATOM 874 O O . LYS A 1 104 ? 8.015 -7.903 -7.893 1.00 97.31 104 LYS A O 1
ATOM 879 N N . LEU A 1 105 ? 9.756 -6.531 -8.278 1.00 97.06 105 LEU A N 1
ATOM 880 C CA . LEU A 1 105 ? 9.608 -5.795 -7.025 1.00 97.06 105 LEU A CA 1
ATOM 881 C C . LEU A 1 105 ? 8.270 -5.048 -6.983 1.00 97.06 105 LEU A C 1
ATOM 883 O O . LEU A 1 105 ? 7.555 -5.135 -5.989 1.00 97.06 105 LEU A O 1
ATOM 887 N N . LEU A 1 106 ? 7.906 -4.359 -8.065 1.00 97.19 106 LEU A N 1
ATOM 888 C CA . LEU A 1 106 ? 6.656 -3.612 -8.161 1.00 97.19 106 LEU A CA 1
ATOM 889 C C . LEU A 1 106 ? 5.430 -4.534 -8.025 1.00 97.19 106 LEU A C 1
ATOM 891 O O . LEU A 1 106 ? 4.522 -4.235 -7.252 1.00 97.19 106 LEU A O 1
ATOM 895 N N . CYS A 1 107 ? 5.451 -5.693 -8.689 1.00 97.50 107 CYS A N 1
ATOM 896 C CA . CYS A 1 107 ? 4.442 -6.743 -8.552 1.00 97.50 107 CYS A CA 1
ATOM 897 C C . CYS A 1 107 ? 4.310 -7.217 -7.094 1.00 97.50 107 CYS A C 1
ATOM 899 O O . CYS A 1 107 ? 3.197 -7.320 -6.580 1.00 97.50 107 CYS A O 1
ATOM 901 N N . SER A 1 108 ? 5.430 -7.465 -6.403 1.00 97.25 108 SER A N 1
ATOM 902 C CA . SER A 1 108 ? 5.418 -7.873 -4.990 1.00 97.25 108 SER A CA 1
ATOM 903 C C . SER A 1 108 ? 4.815 -6.798 -4.082 1.00 97.25 108 SER A C 1
ATOM 905 O O . SER A 1 108 ? 4.028 -7.122 -3.196 1.00 97.25 108 SER A O 1
ATOM 907 N N . LEU A 1 109 ? 5.156 -5.523 -4.297 1.00 97.62 109 LEU A N 1
ATOM 908 C CA . LEU A 1 109 ? 4.638 -4.413 -3.491 1.00 97.62 109 LEU A CA 1
ATOM 909 C C . LEU A 1 109 ? 3.130 -4.204 -3.694 1.00 97.62 109 LEU A C 1
ATOM 911 O O . LEU A 1 109 ? 2.410 -3.899 -2.742 1.00 97.62 109 LEU A O 1
ATOM 915 N N . TYR A 1 110 ? 2.624 -4.370 -4.917 1.00 97.88 110 TYR A N 1
ATOM 916 C CA . TYR A 1 110 ? 1.179 -4.354 -5.150 1.00 97.88 110 TYR A CA 1
ATOM 917 C C . TYR A 1 110 ? 0.480 -5.573 -4.546 1.00 97.88 110 TYR A C 1
ATOM 919 O O . TYR A 1 110 ? -0.600 -5.420 -3.980 1.00 97.88 110 TYR A O 1
ATOM 927 N N . GLY A 1 111 ? 1.112 -6.750 -4.579 1.00 96.94 111 GLY A N 1
ATOM 928 C CA . GLY A 1 111 ? 0.621 -7.940 -3.881 1.00 96.94 111 GLY A CA 1
ATOM 929 C C . GLY A 1 111 ? 0.482 -7.725 -2.369 1.00 96.94 111 GLY A C 1
ATOM 930 O O . GLY A 1 111 ? -0.542 -8.087 -1.788 1.00 96.94 111 GLY A O 1
ATOM 931 N N . ASP A 1 112 ? 1.461 -7.065 -1.739 1.00 96.50 112 ASP A N 1
ATOM 932 C CA . ASP A 1 112 ? 1.390 -6.659 -0.328 1.00 96.50 112 ASP A CA 1
ATOM 933 C C . ASP A 1 112 ? 0.201 -5.721 -0.062 1.00 96.50 112 ASP A C 1
ATOM 935 O O . ASP A 1 112 ? -0.547 -5.912 0.900 1.00 96.50 112 ASP A O 1
ATOM 939 N N . ALA A 1 113 ? 0.017 -4.709 -0.917 1.00 96.69 113 ALA A N 1
ATOM 940 C CA . ALA A 1 113 ? -1.061 -3.732 -0.778 1.00 96.69 113 ALA A CA 1
ATOM 941 C C . ALA A 1 113 ? -2.449 -4.372 -0.934 1.00 96.69 113 ALA A C 1
ATOM 943 O O . ALA A 1 113 ? -3.349 -4.099 -0.140 1.00 96.69 113 ALA A O 1
ATOM 944 N N . GLN A 1 114 ? -2.604 -5.257 -1.918 1.00 96.25 114 GLN A N 1
ATOM 945 C CA . GLN A 1 114 ? -3.844 -5.987 -2.152 1.00 96.25 114 GLN A CA 1
ATOM 946 C C . GLN A 1 114 ? -4.163 -6.945 -1.002 1.00 96.25 114 GLN A C 1
ATOM 948 O O . GLN A 1 114 ? -5.275 -6.924 -0.487 1.00 96.25 114 GLN A O 1
ATOM 953 N N . THR A 1 115 ? -3.175 -7.712 -0.528 1.00 94.00 115 THR A N 1
ATOM 954 C CA . THR A 1 115 ? -3.349 -8.622 0.618 1.00 94.00 115 THR A CA 1
ATOM 955 C C . THR A 1 115 ? -3.824 -7.868 1.863 1.00 94.00 115 THR A C 1
ATOM 957 O O . THR A 1 115 ? -4.712 -8.330 2.581 1.00 94.00 115 THR A O 1
ATOM 960 N N . ALA A 1 116 ? -3.259 -6.683 2.115 1.00 94.25 116 ALA A N 1
ATOM 961 C CA . ALA A 1 116 ? -3.677 -5.824 3.216 1.00 94.25 116 ALA A CA 1
ATOM 962 C C . ALA A 1 116 ? -5.121 -5.320 3.056 1.00 94.25 116 ALA A C 1
ATOM 964 O O . ALA A 1 116 ? -5.891 -5.358 4.015 1.00 94.25 116 ALA A O 1
ATOM 965 N N . TYR A 1 117 ? -5.498 -4.880 1.854 1.00 94.44 117 TYR A N 1
ATOM 966 C CA . TYR A 1 117 ? -6.846 -4.395 1.555 1.00 94.44 117 TYR A CA 1
ATOM 967 C C . TYR A 1 117 ? -7.905 -5.501 1.657 1.00 94.44 117 TYR A C 1
ATOM 969 O O . TYR A 1 117 ? -8.943 -5.313 2.292 1.00 94.44 117 TYR A O 1
ATOM 977 N N . ASP A 1 118 ? -7.617 -6.683 1.114 1.00 92.19 118 ASP A N 1
ATOM 978 C CA . ASP A 1 118 ? -8.507 -7.843 1.186 1.00 92.19 118 ASP A CA 1
ATOM 979 C C . ASP A 1 118 ? -8.715 -8.300 2.640 1.00 92.19 118 ASP A C 1
ATOM 981 O O . ASP A 1 118 ? -9.823 -8.673 3.024 1.00 92.19 118 ASP A O 1
ATOM 985 N N . GLY A 1 119 ? -7.679 -8.202 3.483 1.00 88.75 119 GLY A N 1
ATOM 986 C CA . GLY A 1 119 ? -7.785 -8.447 4.924 1.00 88.75 119 GLY A CA 1
ATOM 987 C C . GLY A 1 119 ? -8.604 -7.394 5.685 1.00 88.75 119 GLY A C 1
ATOM 988 O O . GLY A 1 119 ? -9.173 -7.709 6.731 1.00 88.75 119 GLY A O 1
ATOM 989 N N . PHE A 1 120 ? -8.686 -6.163 5.171 1.00 88.06 120 PHE A N 1
ATOM 990 C CA . PHE A 1 120 ? -9.485 -5.072 5.737 1.00 88.06 120 PHE A CA 1
ATOM 991 C C . PHE A 1 120 ? -10.964 -5.140 5.329 1.00 88.06 120 PHE A C 1
ATOM 993 O O . PHE A 1 120 ? -11.827 -4.839 6.147 1.00 88.06 120 PHE A O 1
ATOM 1000 N N . MET A 1 121 ? -11.286 -5.574 4.108 1.00 85.31 121 MET A N 1
ATOM 1001 C CA . MET A 1 121 ? -12.659 -5.562 3.573 1.00 85.31 121 MET A CA 1
ATOM 1002 C C . MET A 1 121 ? -13.741 -6.188 4.484 1.00 85.31 121 MET A C 1
ATOM 1004 O O . MET A 1 121 ? -14.842 -5.640 4.565 1.00 85.31 121 MET A O 1
ATOM 1008 N N . PRO A 1 122 ? -13.495 -7.299 5.209 1.00 80.88 122 PRO A N 1
ATOM 1009 C CA . PRO A 1 122 ? -14.474 -7.842 6.151 1.00 80.88 122 PRO A CA 1
ATOM 1010 C C . PRO A 1 122 ? -14.749 -6.948 7.370 1.00 80.88 122 PRO A C 1
ATOM 1012 O O . PRO A 1 122 ? -15.752 -7.167 8.044 1.00 80.88 122 PRO A O 1
ATOM 1015 N N . ILE A 1 123 ? -13.856 -6.009 7.693 1.00 77.38 123 ILE A N 1
ATOM 1016 C CA . ILE A 1 123 ? -14.020 -5.024 8.772 1.00 77.38 123 ILE A CA 1
ATOM 1017 C C . ILE A 1 123 ? -14.985 -3.939 8.306 1.00 77.38 123 ILE A C 1
ATOM 1019 O O . ILE A 1 123 ? -16.005 -3.728 8.952 1.00 77.38 123 ILE A O 1
ATOM 1023 N N . ASP A 1 124 ? -14.705 -3.351 7.143 1.00 74.12 124 ASP A N 1
ATOM 1024 C CA . ASP A 1 124 ? -15.533 -2.322 6.504 1.00 74.12 124 ASP A CA 1
ATOM 1025 C C . ASP A 1 124 ? -16.995 -2.784 6.361 1.00 74.12 124 ASP A C 1
ATOM 1027 O O . ASP A 1 124 ? -17.932 -2.117 6.790 1.00 74.12 124 ASP A O 1
ATOM 1031 N N . ASN A 1 125 ? -17.197 -4.023 5.897 1.00 69.19 125 ASN A N 1
ATOM 1032 C CA . ASN A 1 125 ? -18.533 -4.605 5.739 1.00 69.19 125 ASN A CA 1
ATOM 1033 C C . ASN A 1 125 ? -19.251 -4.941 7.062 1.00 69.19 125 ASN A C 1
ATOM 1035 O O . ASN A 1 125 ? -20.460 -5.177 7.052 1.00 69.19 125 ASN A O 1
ATOM 1039 N N . LYS A 1 126 ? -18.541 -5.022 8.196 1.00 60.72 126 LYS A N 1
ATOM 1040 C CA . LYS A 1 126 ? -19.143 -5.302 9.513 1.00 60.72 126 LYS A CA 1
ATOM 1041 C C . LYS A 1 126 ? -19.630 -4.041 10.228 1.00 60.72 126 LYS A C 1
ATOM 1043 O O . LYS A 1 126 ? -20.423 -4.174 11.158 1.00 60.72 126 LYS A O 1
ATOM 1048 N N . GLU A 1 127 ? -19.219 -2.848 9.799 1.00 53.19 127 GLU A N 1
ATOM 1049 C CA . GLU A 1 127 ? -19.614 -1.581 10.433 1.00 53.19 127 GLU A CA 1
ATOM 1050 C C . GLU A 1 127 ? -20.989 -1.037 9.986 1.00 53.19 127 GLU A C 1
ATOM 1052 O O . GLU A 1 127 ? -21.393 0.032 10.434 1.00 53.19 127 GLU A O 1
ATOM 1057 N N . MET A 1 128 ? -21.783 -1.786 9.201 1.00 42.66 128 MET A N 1
ATOM 1058 C CA . MET A 1 128 ? -23.192 -1.443 8.930 1.00 42.66 128 MET A CA 1
ATOM 1059 C C . MET A 1 128 ? -24.167 -2.608 9.186 1.00 42.66 128 MET A C 1
ATOM 1061 O O . MET A 1 128 ? -24.632 -3.253 8.241 1.00 42.66 128 MET A O 1
ATOM 1065 N N . PRO A 1 129 ? -24.592 -2.864 10.439 1.00 35.44 129 PRO A N 1
ATOM 1066 C CA . PRO A 1 129 ? -25.945 -3.351 10.646 1.00 35.44 129 PRO A CA 1
ATOM 1067 C C . PRO A 1 129 ? -26.903 -2.238 10.202 1.00 35.44 129 PRO A C 1
ATOM 1069 O O . PRO A 1 129 ? -26.948 -1.168 10.804 1.00 35.44 129 PRO A O 1
ATOM 1072 N N . ALA A 1 130 ? -27.653 -2.483 9.126 1.00 40.19 130 ALA A N 1
ATOM 1073 C CA . ALA A 1 130 ? -28.810 -1.668 8.790 1.00 40.19 130 ALA A CA 1
ATOM 1074 C C . ALA A 1 130 ? -29.698 -1.562 10.038 1.00 40.19 130 ALA A C 1
ATOM 1076 O O . ALA A 1 130 ? -30.168 -2.585 10.550 1.00 40.19 130 ALA A O 1
ATOM 1077 N N . GLU A 1 131 ? -29.909 -0.342 10.532 1.00 37.91 131 GLU A N 1
ATOM 1078 C CA . GLU A 1 131 ? -31.014 -0.064 11.438 1.00 37.91 131 GLU A CA 1
ATOM 1079 C C . GLU A 1 131 ? -32.285 -0.527 10.725 1.00 37.91 131 GLU A C 1
ATOM 1081 O O . GLU A 1 131 ? -32.714 0.050 9.724 1.00 37.91 131 GLU A O 1
ATOM 1086 N N . LYS A 1 132 ? -32.844 -1.649 11.185 1.00 41.59 132 LYS A N 1
ATOM 1087 C CA . LYS A 1 132 ? -34.174 -2.073 10.768 1.00 41.59 132 LYS A CA 1
ATOM 1088 C C . LYS A 1 132 ? -35.145 -1.007 11.271 1.00 41.59 132 LYS A C 1
ATOM 1090 O O . LYS A 1 132 ? -35.317 -0.879 12.482 1.00 41.59 132 LYS A O 1
ATOM 1095 N N . SER A 1 133 ? -35.706 -0.238 10.337 1.00 43.72 133 SER A N 1
ATOM 1096 C CA . SER A 1 133 ? -36.945 0.522 10.543 1.00 43.72 133 SER A CA 1
ATOM 1097 C C . SER A 1 133 ? -38.122 -0.415 10.789 1.00 43.72 133 SER A C 1
ATOM 1099 O O . SER A 1 133 ? -38.096 -1.543 10.239 1.00 43.72 133 SER A O 1
#

Organism: NCBI:txid495285

Radius of gyration: 18.45 Å; chains: 1; bounding box: 62×24×52 Å